Protein AF-A0A939ALB6-F1 (afdb_monomer_lite)

Foldseek 3Di:
DDKDWDAQVRVCVVLVHHDPPCVQVPFVCQVPNVPDDPVCVCVVVQWHFPTADNVPRITMIDHDPPPD

Structure (mmCIF, N/CA/C/O backbone):
data_AF-A0A939ALB6-F1
#
_entry.id   AF-A0A939ALB6-F1
#
loop_
_atom_site.group_PDB
_atom_site.id
_atom_site.type_symbol
_atom_site.label_atom_id
_atom_site.label_alt_id
_atom_site.label_comp_id
_atom_site.label_asym_id
_atom_site.label_entity_id
_atom_site.label_seq_id
_atom_site.pdbx_PDB_ins_code
_atom_site.Cartn_x
_atom_site.Cartn_y
_atom_site.Cartn_z
_atom_site.occupancy
_atom_site.B_iso_or_equiv
_atom_site.auth_seq_id
_atom_site.auth_comp_id
_atom_site.auth_asym_id
_atom_site.auth_atom_id
_atom_site.pdbx_PDB_model_num
ATOM 1 N N . MET A 1 1 ? 8.081 10.165 11.758 1.00 57.22 1 MET A N 1
ATOM 2 C CA . MET A 1 1 ? 7.496 9.645 10.502 1.00 57.22 1 MET A CA 1
ATOM 3 C C . MET A 1 1 ? 7.253 8.162 10.700 1.00 57.22 1 MET A C 1
ATOM 5 O O . MET A 1 1 ? 8.154 7.506 11.203 1.00 57.22 1 MET A O 1
ATOM 9 N N . HIS A 1 2 ? 6.058 7.652 10.395 1.00 74.56 2 HIS A N 1
ATOM 10 C CA . HIS A 1 2 ? 5.819 6.206 10.415 1.00 74.56 2 HIS A CA 1
ATOM 11 C C . HIS A 1 2 ? 5.913 5.683 8.986 1.00 74.56 2 HIS A C 1
ATOM 13 O O . HIS A 1 2 ? 5.229 6.204 8.105 1.00 74.56 2 HIS A O 1
ATOM 19 N N . GLU A 1 3 ? 6.752 4.674 8.769 1.00 76.19 3 GLU A N 1
ATOM 20 C CA . GLU A 1 3 ? 6.822 3.947 7.507 1.00 76.19 3 GLU A CA 1
ATOM 21 C C . GLU A 1 3 ? 6.370 2.502 7.702 1.00 76.19 3 GLU A C 1
ATOM 23 O O . GLU A 1 3 ? 6.628 1.888 8.738 1.00 76.19 3 GLU A O 1
ATOM 28 N N . LEU A 1 4 ? 5.665 1.978 6.708 1.00 79.19 4 LEU A N 1
ATOM 29 C CA . LEU A 1 4 ? 5.157 0.620 6.686 1.00 79.19 4 LEU A CA 1
ATOM 30 C C . LEU A 1 4 ? 5.441 0.020 5.312 1.00 79.19 4 LEU A C 1
ATOM 32 O O . LEU A 1 4 ? 5.061 0.576 4.286 1.00 79.19 4 LEU A O 1
ATOM 36 N N . LEU A 1 5 ? 6.112 -1.124 5.295 1.00 81.19 5 LEU A N 1
ATOM 37 C CA . LEU A 1 5 ? 6.391 -1.884 4.082 1.00 81.19 5 LEU A CA 1
ATOM 38 C C . LEU A 1 5 ? 5.465 -3.094 4.072 1.00 81.19 5 LEU A C 1
ATOM 40 O O . LEU A 1 5 ? 5.575 -3.960 4.939 1.00 81.19 5 LEU A O 1
ATOM 44 N N . LEU A 1 6 ? 4.545 -3.150 3.111 1.00 80.38 6 LEU A N 1
ATOM 45 C CA . LEU A 1 6 ? 3.633 -4.283 2.961 1.00 80.38 6 LEU A CA 1
ATOM 46 C C . LEU A 1 6 ? 3.881 -4.981 1.631 1.00 80.38 6 LEU A C 1
ATOM 48 O O . LEU A 1 6 ? 3.912 -4.348 0.578 1.00 80.38 6 LEU A O 1
ATOM 52 N N . SER A 1 7 ? 4.019 -6.301 1.676 1.00 83.38 7 SER A N 1
ATOM 5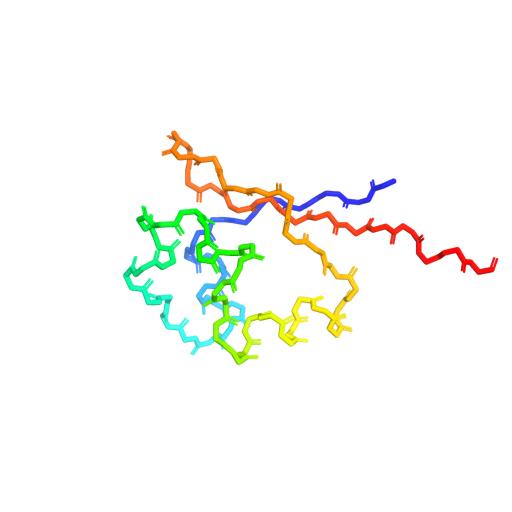3 C CA . SER A 1 7 ? 3.994 -7.143 0.482 1.00 83.38 7 SER A CA 1
ATOM 54 C C . SER A 1 7 ? 2.590 -7.174 -0.122 1.00 83.38 7 SER A C 1
ATOM 56 O O . SER A 1 7 ? 1.601 -7.035 0.599 1.00 83.38 7 SER A O 1
ATOM 58 N N . TYR A 1 8 ? 2.485 -7.459 -1.422 1.00 80.06 8 TYR A N 1
ATOM 59 C CA . TYR A 1 8 ? 1.193 -7.587 -2.106 1.00 80.06 8 TYR A CA 1
ATOM 60 C C . TYR A 1 8 ? 0.219 -8.531 -1.399 1.00 80.06 8 TYR A C 1
ATOM 62 O O . TYR A 1 8 ? -0.905 -8.122 -1.141 1.00 80.06 8 TYR A O 1
ATOM 70 N N . GLY A 1 9 ? 0.665 -9.724 -0.987 1.00 82.69 9 GLY A N 1
ATOM 71 C CA . GLY A 1 9 ? -0.196 -10.671 -0.269 1.00 82.69 9 GLY A CA 1
ATOM 72 C C . GLY A 1 9 ? -0.775 -10.091 1.024 1.00 82.69 9 GLY A C 1
ATOM 73 O O . GLY A 1 9 ? -1.954 -10.261 1.306 1.00 82.69 9 GLY A O 1
ATOM 74 N N . ARG A 1 10 ? 0.014 -9.304 1.769 1.00 82.94 10 ARG A N 1
ATOM 75 C CA . ARG A 1 10 ? -0.471 -8.660 2.995 1.00 82.94 10 ARG A CA 1
ATOM 76 C C . ARG A 1 10 ? -1.497 -7.567 2.705 1.00 82.94 10 ARG A C 1
ATOM 78 O O . ARG A 1 10 ? -2.419 -7.368 3.488 1.00 82.94 10 ARG A O 1
ATOM 85 N N . ILE A 1 11 ? -1.344 -6.858 1.591 1.00 79.69 11 ILE A N 1
ATOM 86 C CA . ILE A 1 11 ? -2.320 -5.858 1.151 1.00 79.69 11 ILE A CA 1
ATOM 87 C C . ILE A 1 11 ? -3.618 -6.548 0.711 1.00 79.69 11 ILE A C 1
ATOM 89 O O . ILE A 1 11 ? -4.692 -6.091 1.083 1.00 79.69 11 ILE A O 1
ATOM 93 N N . GLU A 1 12 ? -3.529 -7.666 -0.013 1.00 83.62 12 GLU A N 1
ATOM 94 C CA . GLU A 1 12 ? -4.686 -8.474 -0.425 1.00 83.62 12 GLU A CA 1
ATOM 95 C C . GLU A 1 12 ? -5.485 -8.981 0.786 1.00 83.62 12 GLU A C 1
ATOM 97 O O . GLU A 1 12 ? -6.710 -8.878 0.795 1.00 83.62 12 GLU A O 1
ATOM 102 N N . GLU A 1 13 ? -4.804 -9.438 1.844 1.00 83.19 13 GLU A N 1
ATOM 103 C CA . GLU A 1 13 ? -5.442 -9.815 3.115 1.00 83.19 13 GLU A CA 1
ATOM 104 C C . GLU A 1 13 ? -6.159 -8.638 3.790 1.00 83.19 13 GLU A C 1
ATOM 106 O O . GLU A 1 13 ? -7.285 -8.789 4.259 1.00 83.19 13 GLU A O 1
ATOM 111 N N . LEU A 1 14 ? -5.521 -7.463 3.846 1.00 79.25 14 LEU A N 1
ATOM 112 C CA . LEU A 1 14 ? -6.085 -6.276 4.502 1.00 79.25 14 LEU A CA 1
ATOM 113 C C . LEU A 1 14 ? -7.285 -5.699 3.745 1.00 79.25 14 LEU A C 1
ATOM 115 O O . LEU A 1 14 ? -8.220 -5.194 4.362 1.00 79.25 14 LEU A O 1
ATOM 119 N N . VAL A 1 15 ? -7.250 -5.755 2.415 1.00 76.25 15 VAL A N 1
ATOM 120 C CA . VAL A 1 15 ? -8.340 -5.292 1.547 1.00 76.25 15 VAL A CA 1
ATOM 121 C C . VAL A 1 15 ? -9.439 -6.357 1.436 1.00 76.25 15 VAL A C 1
ATOM 123 O O . VAL A 1 15 ? -10.572 -6.034 1.084 1.00 76.25 15 VAL A O 1
ATOM 126 N N . GLY A 1 16 ? -9.129 -7.620 1.747 1.00 77.56 16 GLY A N 1
ATOM 127 C CA . GLY A 1 16 ? -10.041 -8.752 1.583 1.00 77.56 16 GLY A CA 1
ATOM 128 C C . GLY A 1 16 ? -10.325 -9.085 0.116 1.00 77.56 16 GLY A C 1
ATOM 129 O O . GLY A 1 16 ? -11.310 -9.755 -0.186 1.00 77.56 16 GLY A O 1
ATOM 130 N N . ALA A 1 17 ? -9.490 -8.593 -0.803 1.00 79.06 17 ALA A N 1
ATOM 131 C CA . ALA A 1 17 ? -9.639 -8.784 -2.237 1.00 79.06 17 ALA A CA 1
ATOM 132 C C . ALA A 1 17 ? -8.263 -8.877 -2.916 1.00 79.06 17 ALA A C 1
ATOM 134 O O . ALA A 1 17 ? -7.322 -8.196 -2.498 1.00 79.06 17 ALA A O 1
ATOM 135 N N . PRO A 1 18 ? -8.136 -9.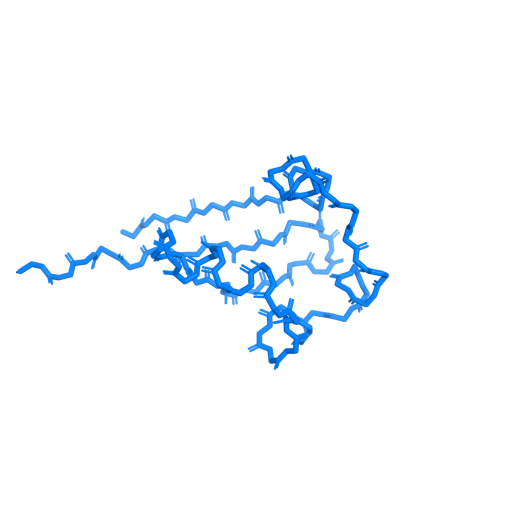688 -3.980 1.00 81.19 18 PRO A N 1
ATOM 136 C CA . PRO A 1 18 ? -6.897 -9.791 -4.735 1.00 81.19 18 PRO A CA 1
ATOM 137 C C . PRO A 1 18 ? -6.562 -8.470 -5.434 1.00 81.19 18 PRO A C 1
ATOM 139 O O . PRO A 1 18 ? -7.433 -7.775 -5.963 1.00 81.19 18 PRO A O 1
ATOM 142 N N . LEU A 1 19 ? -5.272 -8.143 -5.479 1.00 79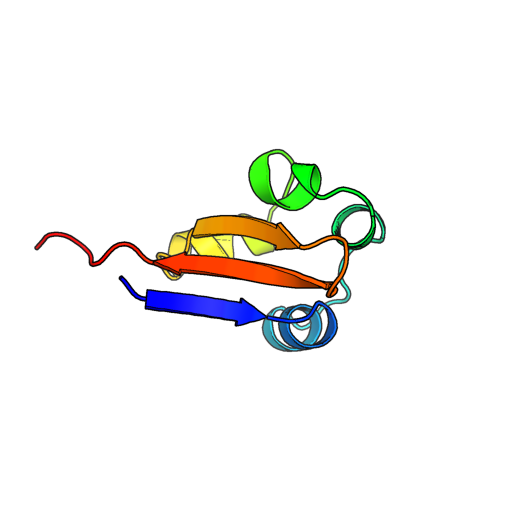.19 19 LEU A N 1
ATOM 143 C CA . LEU A 1 19 ? -4.772 -6.962 -6.160 1.00 79.19 19 LEU A CA 1
ATOM 144 C C . LEU A 1 19 ? -4.855 -7.191 -7.671 1.00 79.19 19 LEU A C 1
ATOM 146 O O . LEU A 1 19 ? -4.458 -8.260 -8.154 1.00 79.19 19 LEU A O 1
ATOM 150 N N . PRO A 1 20 ? -5.302 -6.189 -8.447 1.00 80.75 20 PRO A N 1
ATOM 151 C CA . PRO A 1 20 ? -5.308 -6.303 -9.894 1.00 80.75 20 PRO A CA 1
ATOM 152 C C . PRO A 1 20 ? -3.878 -6.499 -10.400 1.00 80.75 20 PRO A C 1
ATOM 154 O O . PRO A 1 20 ? -2.930 -5.946 -9.842 1.00 80.75 20 PRO A O 1
ATOM 157 N N . HIS A 1 21 ? -3.713 -7.244 -11.496 1.00 80.94 21 HIS A N 1
ATOM 158 C CA . HIS A 1 21 ? -2.396 -7.499 -12.095 1.00 80.94 21 HIS A CA 1
ATOM 159 C C . HIS A 1 21 ? -1.614 -6.188 -12.288 1.00 80.94 21 HIS A C 1
ATOM 161 O O . HIS A 1 21 ? -0.449 -6.113 -11.911 1.00 80.94 21 HIS A O 1
ATOM 167 N N . ARG A 1 22 ? -2.273 -5.112 -12.743 1.00 76.94 22 ARG A N 1
ATOM 168 C CA . ARG A 1 22 ? -1.649 -3.786 -12.898 1.00 76.94 22 ARG A CA 1
ATOM 169 C C . ARG A 1 22 ? -0.969 -3.275 -11.623 1.00 76.94 22 ARG A C 1
ATOM 171 O O . ARG A 1 22 ? 0.137 -2.772 -11.724 1.00 76.94 22 ARG A O 1
ATOM 178 N N . ALA A 1 23 ? -1.532 -3.504 -10.437 1.00 77.88 23 ALA A N 1
ATOM 179 C CA . ALA A 1 23 ? -0.896 -3.121 -9.173 1.00 77.88 23 ALA A CA 1
ATOM 180 C C . ALA A 1 23 ? 0.438 -3.852 -8.916 1.00 77.88 23 ALA A C 1
ATOM 182 O O . ALA A 1 23 ? 1.300 -3.344 -8.201 1.00 77.88 23 ALA A O 1
ATOM 183 N N . LYS A 1 24 ? 0.620 -5.048 -9.487 1.00 77.31 24 LYS A N 1
ATOM 184 C CA . LYS A 1 24 ? 1.822 -5.878 -9.314 1.00 77.31 24 LYS A CA 1
ATOM 185 C C . LYS A 1 24 ? 2.928 -5.529 -10.314 1.00 77.31 24 LYS A C 1
ATOM 187 O O . LYS A 1 24 ? 4.098 -5.729 -1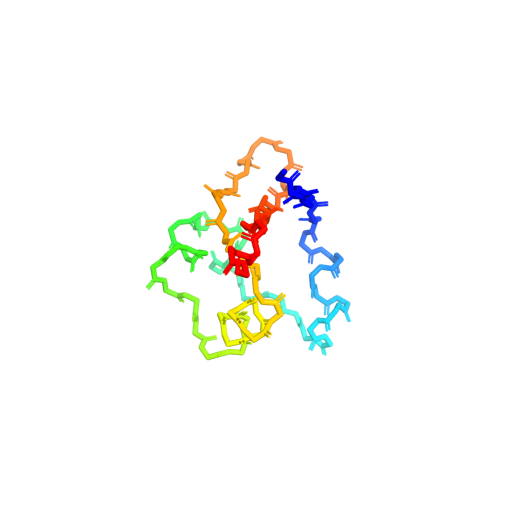0.013 1.00 77.31 24 LYS A O 1
ATOM 192 N N . VAL A 1 25 ? 2.567 -5.021 -11.495 1.00 77.81 25 VAL A N 1
ATOM 193 C CA . VAL A 1 25 ? 3.517 -4.774 -12.602 1.00 77.81 25 VAL A CA 1
ATOM 194 C C . VAL A 1 25 ? 3.738 -3.299 -12.922 1.00 77.81 25 VAL A C 1
ATOM 196 O O . VAL A 1 25 ? 4.759 -2.959 -13.514 1.00 77.81 25 VAL A O 1
ATOM 199 N N . ASP A 1 26 ? 2.822 -2.420 -12.516 1.00 74.06 26 ASP A N 1
ATOM 200 C CA . ASP A 1 26 ? 2.860 -0.990 -12.802 1.00 74.06 26 ASP A CA 1
ATOM 201 C C . ASP A 1 26 ? 2.938 -0.187 -11.493 1.00 74.06 26 ASP A C 1
ATOM 203 O O . ASP A 1 26 ? 1.929 0.065 -10.842 1.00 74.06 26 ASP A O 1
ATOM 207 N N . PRO A 1 27 ? 4.139 0.226 -11.052 1.00 70.81 27 PRO A N 1
ATOM 208 C CA . PRO A 1 27 ? 4.289 1.084 -9.876 1.00 70.81 27 PRO A CA 1
ATOM 209 C C . PRO A 1 27 ? 3.524 2.416 -9.939 1.00 70.81 27 PRO A C 1
ATOM 211 O O . PRO A 1 27 ? 3.016 2.822 -8.892 1.00 70.81 27 PRO A O 1
ATOM 214 N N . PRO A 1 28 ? 3.379 3.081 -11.108 1.00 73.94 28 PRO A N 1
ATOM 215 C CA . PRO A 1 28 ? 2.498 4.243 -11.249 1.00 73.94 28 PRO A CA 1
ATOM 216 C C . PRO A 1 28 ? 1.031 3.974 -10.885 1.00 73.94 28 PRO A C 1
ATOM 218 O O . PRO A 1 28 ? 0.323 4.900 -10.487 1.00 73.94 28 PRO A O 1
ATOM 221 N N . TRP A 1 29 ? 0.567 2.722 -10.934 1.00 75.62 29 TRP A N 1
ATOM 222 C CA . TRP A 1 29 ? -0.762 2.342 -10.458 1.00 75.62 29 TRP A CA 1
ATOM 223 C C . TRP A 1 29 ? -0.993 2.759 -9.000 1.00 75.62 29 TRP A C 1
ATOM 225 O O . TRP A 1 29 ? -2.079 3.224 -8.662 1.00 75.62 29 TRP A O 1
ATOM 235 N N . TRP A 1 30 ? 0.031 2.680 -8.145 1.00 75.31 30 TRP A N 1
ATOM 236 C CA . TRP A 1 30 ? -0.081 3.035 -6.726 1.00 75.31 30 TRP A CA 1
ATOM 237 C C . TRP A 1 30 ? -0.089 4.541 -6.456 1.00 75.31 30 TRP A C 1
ATOM 239 O O . TRP A 1 30 ? -0.588 4.968 -5.419 1.00 75.31 30 TRP A O 1
ATOM 249 N N . THR A 1 31 ? 0.459 5.347 -7.368 1.00 71.44 31 THR A N 1
ATOM 250 C CA . THR A 1 31 ? 0.597 6.801 -7.185 1.00 71.44 31 THR A CA 1
ATOM 251 C C . THR A 1 31 ? -0.393 7.616 -8.017 1.00 71.44 31 THR A C 1
ATOM 253 O O . THR A 1 31 ? -0.718 8.733 -7.629 1.00 71.44 31 THR A O 1
ATOM 256 N N . GLY A 1 32 ? -0.901 7.082 -9.135 1.00 58.66 32 GLY A N 1
ATOM 257 C CA . GLY A 1 32 ? -1.758 7.826 -10.069 1.00 58.66 32 GLY A CA 1
ATOM 258 C C . GLY A 1 32 ? -3.084 7.160 -10.445 1.00 58.66 32 GLY A C 1
ATOM 259 O O . GLY A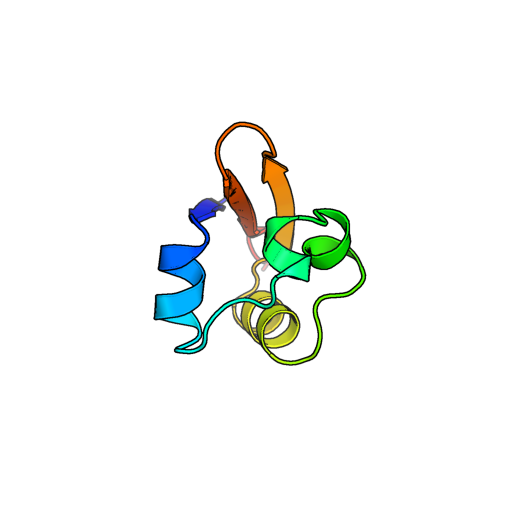 1 32 ? -4.026 7.865 -10.792 1.00 58.66 32 GLY A O 1
ATOM 260 N N . HIS A 1 33 ? -3.190 5.829 -10.367 1.00 54.53 33 HIS A N 1
ATOM 261 C CA . HIS A 1 33 ? -4.319 5.069 -10.936 1.00 54.53 33 HIS A CA 1
ATOM 262 C C . HIS A 1 33 ? -4.922 4.025 -9.984 1.00 54.53 33 HIS A C 1
ATOM 264 O O . HIS A 1 33 ? -5.535 3.051 -10.420 1.00 54.53 33 HIS A O 1
ATOM 270 N N . SER A 1 34 ? -4.767 4.219 -8.675 1.00 58.66 34 SER A N 1
ATOM 271 C CA . SER A 1 34 ? -5.357 3.330 -7.675 1.00 58.66 34 SER A CA 1
ATOM 272 C C . SER A 1 34 ? -6.874 3.520 -7.676 1.00 58.66 34 SER A C 1
ATOM 274 O O . SER A 1 34 ? -7.392 4.446 -7.052 1.00 58.66 34 SER A O 1
ATOM 276 N N . GLU A 1 35 ? -7.593 2.682 -8.422 1.00 57.12 35 GLU A N 1
ATOM 277 C CA . GLU A 1 35 ? -9.052 2.730 -8.489 1.00 57.12 35 GLU A CA 1
ATOM 278 C C . GLU A 1 35 ? -9.679 2.483 -7.108 1.00 57.12 35 GLU A C 1
ATOM 280 O O . GLU A 1 35 ? -9.444 1.459 -6.462 1.00 57.12 35 GLU A O 1
ATOM 285 N N . GLY A 1 36 ? -10.502 3.448 -6.683 1.00 55.88 36 GLY A N 1
ATOM 286 C CA . GLY A 1 36 ? -11.571 3.313 -5.693 1.00 55.88 36 GLY A CA 1
ATOM 287 C C . GLY A 1 36 ? -11.141 2.933 -4.280 1.00 55.88 36 GLY A C 1
ATOM 288 O O . GLY A 1 36 ? -11.084 3.782 -3.399 1.00 55.88 36 GLY A O 1
ATOM 289 N N . SER A 1 37 ? -10.890 1.651 -4.030 1.00 60.72 37 SER A N 1
ATOM 290 C CA . SER A 1 37 ? -10.915 1.094 -2.673 1.00 60.72 37 SER A CA 1
ATOM 291 C C . SER A 1 37 ? -9.602 1.257 -1.915 1.00 60.72 37 SER A C 1
ATOM 293 O O . SER A 1 37 ? -9.618 1.605 -0.738 1.00 60.72 37 SER A O 1
ATOM 295 N N . ILE A 1 38 ? -8.457 1.049 -2.570 1.00 67.75 38 ILE A N 1
ATOM 296 C CA . ILE A 1 38 ? -7.150 1.115 -1.895 1.00 67.75 38 ILE A CA 1
ATOM 297 C C . ILE A 1 38 ? -6.765 2.555 -1.597 1.00 67.75 38 ILE A C 1
ATOM 299 O O . ILE A 1 38 ? -6.348 2.854 -0.482 1.00 67.75 38 ILE A O 1
ATOM 303 N N . ARG A 1 39 ? -6.969 3.457 -2.559 1.00 68.50 39 ARG A N 1
ATOM 304 C CA . ARG A 1 39 ? -6.688 4.879 -2.373 1.00 68.50 39 ARG A CA 1
ATOM 305 C C . ARG A 1 39 ? -7.521 5.465 -1.232 1.00 68.50 39 ARG A C 1
ATOM 307 O O . ARG A 1 39 ? -6.946 6.028 -0.309 1.00 68.50 39 ARG A O 1
ATOM 314 N N . LEU A 1 40 ? -8.838 5.232 -1.234 1.00 65.25 40 LEU A N 1
ATOM 315 C CA . LEU A 1 40 ? -9.723 5.692 -0.159 1.00 65.25 40 LEU A CA 1
ATOM 316 C C . LEU A 1 40 ? -9.361 5.089 1.201 1.00 65.25 40 LEU A C 1
ATOM 318 O O . LEU A 1 40 ? -9.478 5.777 2.208 1.00 65.25 40 LEU A O 1
ATOM 322 N N . LEU A 1 41 ? -8.949 3.820 1.259 1.00 67.00 41 LEU A N 1
ATOM 323 C CA . LEU A 1 41 ? -8.585 3.158 2.515 1.00 67.00 41 LEU A CA 1
ATOM 324 C C . LEU A 1 41 ? -7.270 3.706 3.082 1.00 67.00 41 LEU A C 1
ATOM 326 O O . LEU A 1 41 ? -7.176 3.967 4.279 1.00 67.00 41 LEU A O 1
ATOM 330 N N . VAL A 1 42 ? -6.290 3.939 2.211 1.00 71.19 42 VAL A N 1
ATOM 331 C CA . VAL A 1 42 ? -4.992 4.540 2.537 1.00 71.19 42 VAL A CA 1
ATOM 332 C C . VAL A 1 42 ? -5.180 5.992 2.993 1.00 71.19 42 VAL A C 1
ATOM 334 O O . VAL A 1 42 ? -4.756 6.327 4.098 1.00 71.19 42 VAL A O 1
ATOM 337 N N . GLU A 1 43 ? -5.931 6.801 2.237 1.00 68.62 43 GLU A N 1
ATOM 338 C CA . GLU A 1 43 ? -6.280 8.187 2.589 1.00 68.62 43 GLU A CA 1
ATOM 339 C C . GLU A 1 43 ? -7.095 8.260 3.896 1.00 68.62 43 GLU A C 1
ATOM 341 O O . GLU A 1 43 ? -6.752 9.036 4.788 1.00 68.62 43 GLU A O 1
ATOM 346 N N . LYS A 1 44 ? -8.125 7.415 4.082 1.00 66.81 44 LYS A N 1
ATOM 347 C CA . LYS A 1 44 ? -8.915 7.365 5.332 1.00 66.81 44 LYS A CA 1
ATOM 348 C C . LYS A 1 44 ? -8.086 6.973 6.549 1.00 66.81 44 LYS A C 1
ATOM 350 O O . LYS A 1 44 ? -8.361 7.446 7.647 1.00 66.81 44 LYS A O 1
ATOM 355 N N . ALA A 1 45 ? -7.098 6.102 6.373 1.00 69.06 45 ALA A N 1
ATOM 356 C CA . ALA A 1 45 ? -6.194 5.696 7.441 1.00 69.06 45 ALA A CA 1
ATOM 357 C C . ALA A 1 45 ? -5.016 6.680 7.635 1.00 69.06 45 ALA A C 1
ATOM 359 O O . ALA A 1 45 ? -4.167 6.457 8.502 1.00 69.06 45 ALA A O 1
ATOM 360 N N . GLY A 1 46 ? -4.963 7.769 6.853 1.00 72.38 46 GLY A N 1
ATOM 361 C CA . GLY A 1 46 ? -3.931 8.808 6.904 1.00 72.38 46 GLY A CA 1
ATOM 362 C C . GLY A 1 46 ? -2.590 8.401 6.288 1.00 72.38 46 GLY A C 1
ATOM 363 O O . GLY A 1 46 ? -1.597 9.110 6.443 1.00 72.38 46 GLY A O 1
ATOM 364 N N . TRP A 1 47 ? -2.528 7.258 5.613 1.00 75.56 47 TRP A N 1
ATOM 365 C CA . TRP A 1 47 ? -1.326 6.773 4.947 1.00 75.56 47 TRP A CA 1
ATOM 366 C C . TRP A 1 47 ? -1.233 7.345 3.530 1.00 75.56 47 TRP A C 1
ATOM 368 O O . TRP A 1 47 ? -2.232 7.715 2.925 1.00 75.56 47 TRP A O 1
ATOM 378 N N . HIS A 1 48 ? -0.019 7.421 3.002 1.00 71.62 48 HIS A N 1
ATOM 379 C CA . HIS A 1 48 ? 0.302 7.775 1.623 1.00 71.62 48 HIS A CA 1
ATOM 380 C C . HIS A 1 48 ? 1.231 6.706 1.053 1.00 71.62 48 HIS A C 1
ATOM 382 O O . HIS A 1 48 ? 2.016 6.117 1.794 1.00 71.62 48 HIS A O 1
ATOM 388 N N . VAL A 1 49 ? 1.158 6.440 -0.250 1.00 73.94 49 VAL A N 1
ATOM 389 C CA . VAL A 1 49 ? 2.105 5.530 -0.906 1.00 73.94 49 VAL A CA 1
ATOM 390 C C . VAL A 1 49 ? 3.298 6.334 -1.411 1.00 73.94 49 VAL A C 1
ATOM 392 O O . VAL A 1 49 ? 3.145 7.203 -2.262 1.00 73.94 49 VAL A O 1
ATOM 395 N N . ASP A 1 50 ? 4.480 6.035 -0.878 1.00 68.06 50 ASP A N 1
ATOM 396 C CA . ASP A 1 50 ? 5.747 6.715 -1.194 1.00 68.06 50 ASP A CA 1
ATOM 397 C C . ASP A 1 50 ? 6.445 6.076 -2.407 1.00 68.06 50 ASP A C 1
ATOM 399 O O . ASP A 1 50 ? 7.191 6.722 -3.136 1.00 68.06 50 ASP A O 1
ATOM 403 N N . GLY A 1 51 ? 6.159 4.798 -2.672 1.00 64.81 51 GLY A N 1
ATOM 404 C CA . GLY A 1 51 ? 6.655 4.096 -3.849 1.00 64.81 51 GLY A CA 1
ATOM 405 C C . GLY A 1 51 ? 6.584 2.578 -3.726 1.00 64.81 51 GLY A C 1
ATOM 406 O O . GLY A 1 51 ? 6.283 2.020 -2.670 1.00 64.81 51 GLY A O 1
ATOM 407 N N . VAL A 1 52 ? 6.885 1.898 -4.831 1.00 66.31 52 VAL A N 1
ATOM 408 C CA . VAL A 1 52 ? 6.967 0.433 -4.896 1.00 66.31 52 VAL A CA 1
ATOM 409 C C . VAL A 1 52 ? 8.388 0.040 -5.251 1.00 66.31 52 VAL A C 1
ATOM 411 O O . VAL A 1 52 ? 8.922 0.480 -6.274 1.00 66.31 52 VAL A O 1
ATOM 414 N N . ASN A 1 53 ? 8.998 -0.821 -4.440 1.00 62.69 53 ASN A N 1
ATOM 415 C CA . ASN A 1 53 ? 10.300 -1.371 -4.782 1.00 62.69 53 ASN A CA 1
ATOM 416 C C . ASN A 1 53 ? 10.121 -2.562 -5.737 1.00 62.69 53 ASN A C 1
ATOM 418 O O . ASN A 1 53 ? 9.744 -3.655 -5.316 1.00 62.69 53 ASN A O 1
ATOM 422 N N . ARG A 1 54 ? 10.425 -2.349 -7.026 1.00 56.94 54 ARG A N 1
ATOM 423 C CA . ARG A 1 54 ? 10.312 -3.365 -8.093 1.00 56.94 54 ARG A CA 1
ATOM 424 C C . ARG A 1 54 ? 11.180 -4.607 -7.861 1.00 56.94 54 ARG A C 1
ATOM 426 O O . ARG A 1 54 ? 10.886 -5.650 -8.427 1.00 56.94 54 ARG A O 1
ATOM 433 N N . VAL A 1 55 ? 12.243 -4.496 -7.063 1.00 54.97 55 VAL A N 1
ATOM 434 C CA . VAL A 1 55 ? 13.203 -5.589 -6.831 1.00 54.97 55 VAL A CA 1
ATOM 435 C C . VAL A 1 55 ? 12.756 -6.493 -5.681 1.00 54.97 55 VAL A C 1
ATOM 437 O O . VAL A 1 55 ? 13.023 -7.689 -5.701 1.00 54.97 55 VAL A O 1
ATOM 440 N N . LEU A 1 56 ? 12.055 -5.937 -4.688 1.00 53.09 56 LEU A N 1
ATOM 441 C CA . LEU A 1 56 ? 11.716 -6.645 -3.448 1.00 53.09 56 LEU A CA 1
ATOM 442 C C . LEU A 1 56 ? 10.210 -6.932 -3.289 1.00 53.09 56 LEU A C 1
ATOM 444 O O . LEU A 1 56 ? 9.839 -7.721 -2.425 1.00 53.09 56 LEU A O 1
ATOM 448 N N . SER A 1 57 ? 9.339 -6.312 -4.099 1.00 60.53 57 SER A N 1
ATOM 449 C CA . SER A 1 57 ? 7.864 -6.382 -4.028 1.00 60.53 57 SER A CA 1
ATOM 450 C C . SER A 1 57 ? 7.117 -5.733 -2.836 1.00 60.53 57 SER A C 1
ATOM 452 O O . SER A 1 57 ? 5.889 -5.861 -2.817 1.00 60.53 57 SER A O 1
ATOM 454 N N . PRO A 1 58 ? 7.711 -5.024 -1.848 1.00 72.19 58 PRO A N 1
ATOM 455 C CA . PRO A 1 58 ? 6.902 -4.276 -0.900 1.00 72.19 58 PRO A CA 1
ATOM 456 C C . PRO A 1 58 ? 6.480 -2.925 -1.486 1.00 72.19 58 PRO A C 1
ATOM 458 O O . PRO A 1 58 ? 7.249 -2.226 -2.159 1.00 72.19 58 PRO A O 1
ATOM 461 N N . VAL A 1 59 ? 5.253 -2.542 -1.159 1.00 76.25 59 VAL A N 1
ATOM 462 C CA . VAL A 1 59 ? 4.744 -1.181 -1.304 1.00 76.25 59 VAL A CA 1
ATOM 463 C C . VAL A 1 59 ? 5.080 -0.430 -0.021 1.00 76.25 59 VAL A C 1
ATOM 465 O O . VAL A 1 59 ? 4.811 -0.919 1.082 1.00 76.25 59 VAL A O 1
ATOM 468 N N . ARG A 1 60 ? 5.698 0.742 -0.162 1.00 78.56 60 ARG A N 1
ATOM 469 C CA . ARG A 1 60 ? 6.050 1.608 0.959 1.00 78.56 60 ARG A CA 1
ATOM 470 C C . ARG A 1 60 ? 4.919 2.588 1.222 1.00 78.56 60 ARG A C 1
ATOM 472 O O . ARG A 1 60 ? 4.593 3.415 0.373 1.00 78.56 60 ARG A O 1
ATOM 479 N N . PHE A 1 61 ? 4.368 2.512 2.421 1.00 77.69 61 PHE A N 1
ATOM 480 C CA . PHE A 1 61 ? 3.387 3.443 2.944 1.00 77.69 61 PHE A CA 1
ATOM 481 C C . PHE A 1 61 ? 4.063 4.359 3.956 1.00 77.69 61 PHE A C 1
ATOM 483 O O . PHE A 1 61 ? 4.744 3.897 4.871 1.00 77.69 61 PHE A O 1
ATOM 490 N N . THR A 1 62 ? 3.865 5.659 3.820 1.00 74.19 62 THR A N 1
ATOM 491 C CA . THR A 1 62 ? 4.327 6.665 4.768 1.00 74.19 62 THR A CA 1
ATOM 492 C C . THR A 1 62 ? 3.123 7.370 5.366 1.00 74.19 62 THR A C 1
ATOM 494 O O . THR A 1 62 ? 2.155 7.700 4.688 1.00 74.19 62 THR A O 1
ATOM 497 N N . ARG A 1 63 ? 3.152 7.584 6.678 1.00 73.56 63 ARG A N 1
ATOM 498 C CA . ARG A 1 63 ? 2.181 8.424 7.373 1.00 73.56 63 ARG A CA 1
ATOM 499 C C . ARG A 1 63 ? 2.911 9.642 7.905 1.00 73.56 63 ARG A C 1
ATOM 501 O O . ARG A 1 63 ? 3.806 9.520 8.755 1.00 73.56 63 ARG A O 1
ATOM 508 N N . ALA A 1 64 ? 2.520 10.816 7.418 1.00 63.09 64 ALA A N 1
ATOM 509 C CA . ALA A 1 64 ? 2.895 12.058 8.071 1.00 63.09 64 ALA A CA 1
ATOM 510 C C . ALA A 1 64 ? 2.264 12.063 9.475 1.00 63.09 64 ALA A C 1
ATOM 512 O O . ALA A 1 64 ? 1.102 11.671 9.617 1.00 63.09 64 ALA A O 1
ATOM 513 N N . PRO A 1 65 ? 2.997 12.449 10.535 1.00 54.50 65 PRO A N 1
ATOM 514 C CA . PRO A 1 65 ? 2.328 12.782 11.781 1.00 54.50 65 PRO A CA 1
ATOM 515 C C . PRO A 1 65 ? 1.333 13.897 11.450 1.00 54.50 65 PRO A C 1
ATOM 517 O O . PRO A 1 65 ? 1.727 14.908 10.872 1.00 54.50 65 PRO A O 1
ATOM 520 N N . LEU A 1 66 ? 0.049 13.671 11.738 1.00 52.72 66 LEU A N 1
ATOM 521 C CA . LEU A 1 66 ? -0.951 14.732 11.726 1.00 52.72 66 LEU A CA 1
ATOM 522 C C . LEU A 1 66 ? -0.363 15.868 12.567 1.00 52.72 66 LEU A C 1
ATOM 524 O O . LEU A 1 66 ? -0.149 15.685 13.765 1.00 52.72 66 LEU A O 1
ATOM 528 N N . ALA A 1 67 ? -0.003 16.979 11.926 1.00 46.66 67 ALA A N 1
ATOM 529 C CA . ALA A 1 67 ? 0.324 18.195 12.645 1.00 46.66 67 ALA A CA 1
ATOM 530 C C . ALA A 1 67 ? -0.974 18.609 13.346 1.00 46.66 67 ALA A C 1
ATOM 532 O O . ALA A 1 67 ? -1.958 18.917 12.673 1.00 46.66 67 ALA A O 1
ATOM 533 N N . HIS A 1 68 ? -0.993 18.452 14.668 1.00 43.41 68 HIS A N 1
ATOM 534 C CA . HIS A 1 68 ? -2.060 18.932 15.537 1.00 43.41 68 HIS A CA 1
ATOM 535 C C . HIS A 1 68 ? -1.798 20.397 15.868 1.00 43.41 68 HIS A C 1
ATOM 537 O O . HI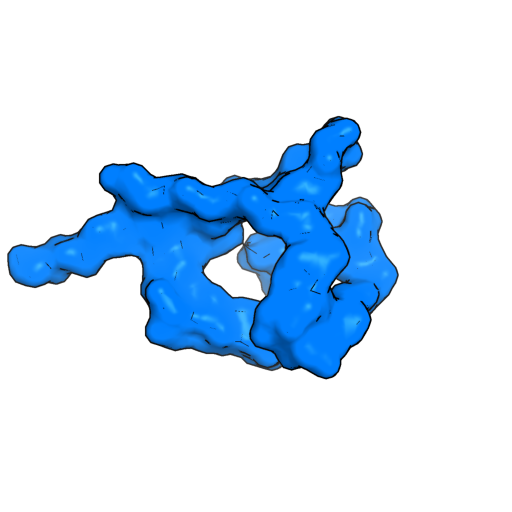S A 1 68 ? -0.614 20.715 16.134 1.00 43.41 68 HIS A O 1
#

pLDDT: mean 70.49, std 9.84, range [43.41, 83.62]

Radius of gyration: 11.62 Å; chains: 1; bounding box: 25×30×28 Å

Sequence (68 aa):
MHELLLSYGRIEELVGAPLPHRAKVDPPWWTGHSEGSIRLLVEKAGWHVDGVNRVLSPVRFTRAPLAH

Secondary structure (DSSP, 8-state):
-EEEEEEHHHHHHHHTSPPPHHHHH-THHHHH---THHHHHHHHTT-EEEEE-TTT-EEEEEE-----